Protein AF-A0A1F3ME35-F1 (afdb_monomer)

Secondary structure (DSSP, 8-state):
-------------------------------SSS------SSSBHHHHHHHTT--HHHHHHHHT--SSS-TTSBHHHHHHHTT--HHHHHHHHHHHHTT-

Mean predicted aligned error: 14.58 Å

pLDDT: mean 75.82, std 19.48, range [41.22, 94.94]

Radius of gyration: 24.09 Å; Cα contacts (8 Å, |Δi|>4): 75; chains: 1; bounding box: 38×37×82 Å

Solvent-accessible surface area (backbone atoms only — not comparable to full-atom values): 6686 Å² total; per-residue (Å²): 141,93,76,85,84,89,82,93,72,93,74,82,79,76,77,78,73,84,73,70,90,69,74,88,72,78,84,76,75,74,53,98,54,95,63,76,72,65,82,60,54,74,44,24,54,54,54,42,18,57,73,59,75,45,62,46,70,57,54,28,59,78,61,75,46,70,96,65,79,68,66,87,38,27,38,63,56,45,30,66,77,62,73,55,55,68,67,59,55,47,50,53,52,50,59,58,56,81,71,113

Foldseek 3Di:
DDDDDDDDDDPPPPPPPPDDDDDDDDPQVCDPQHDGQDDDQFAFLCVSCVVLVHDSCQLCVLLVHDPDDRRNPGNVVVCVVSVHDVVSSVVSSSVVVVVD

Nearest PDB structures (foldseek):
  1y10-assembly3_B  TM=4.285E-01  e=4.125E+00  Mycobacterium tuberculosis
  1y10-assembly3_D  TM=4.229E-01  e=6.789E+00  Mycobacterium tuberculosis

Sequence (100 aa):
MKYFFITLMLSVLFTACSTAPTPATDEKQQSETGYVVVLDTAMTLAEFAKANQIGEPYLRQQLGMPTRGGSTIPLYQLKRNFKFTFEKLTGIVEKAKNRK

Structure (mmCIF, N/CA/C/O backbone):
data_AF-A0A1F3ME35-F1
#
_entry.id   AF-A0A1F3ME35-F1
#
loop_
_atom_site.group_PDB
_atom_site.id
_atom_site.type_symbol
_atom_site.label_atom_id
_atom_site.label_alt_id
_atom_site.label_comp_id
_atom_site.label_asym_id
_atom_site.label_entity_id
_atom_site.label_seq_id
_atom_site.pdbx_PDB_ins_code
_atom_site.Cartn_x
_atom_site.Cartn_y
_atom_site.Cartn_z
_atom_site.occupancy
_atom_site.B_iso_or_equiv
_atom_site.auth_seq_id
_atom_site.auth_comp_id
_atom_site.auth_asym_id
_atom_site.auth_atom_id
_atom_site.pdbx_PDB_model_num
ATOM 1 N N . MET A 1 1 ? -27.338 -24.610 68.176 1.00 41.22 1 MET A N 1
ATOM 2 C CA . MET A 1 1 ? -25.915 -25.016 68.211 1.00 41.22 1 MET A CA 1
ATOM 3 C C . MET A 1 1 ? -25.386 -25.031 66.777 1.00 41.22 1 MET A C 1
ATOM 5 O O . MET A 1 1 ? -26.102 -25.576 65.957 1.00 41.22 1 MET A O 1
ATOM 9 N N . LYS A 1 2 ? -24.201 -24.563 66.369 1.00 47.22 2 LYS A N 1
ATOM 10 C CA . LYS A 1 2 ? -23.241 -23.521 66.808 1.00 47.22 2 LYS A CA 1
ATOM 11 C C . LYS A 1 2 ? -21.909 -23.832 66.080 1.00 47.22 2 LYS A C 1
ATOM 13 O O . LYS A 1 2 ? -21.002 -24.359 66.705 1.00 47.22 2 LYS A O 1
ATOM 18 N N . TYR A 1 3 ? -21.845 -23.522 64.779 1.00 56.84 3 TYR A N 1
ATOM 19 C CA . TYR A 1 3 ? -20.667 -23.470 63.882 1.00 56.84 3 TYR A CA 1
ATOM 20 C C . TYR A 1 3 ? -21.099 -22.593 62.683 1.00 56.84 3 TYR A C 1
ATOM 22 O O . TYR A 1 3 ? -22.191 -22.830 62.173 1.00 56.84 3 TYR A O 1
ATOM 30 N N . PHE A 1 4 ? -20.453 -21.516 62.222 1.00 47.66 4 PHE A N 1
ATOM 31 C CA . PHE A 1 4 ? -19.225 -20.800 62.612 1.00 47.66 4 PHE A CA 1
ATOM 32 C C . PHE A 1 4 ? -17.864 -21.403 62.202 1.00 47.66 4 PHE A C 1
ATOM 34 O O . PHE A 1 4 ? -17.635 -22.589 62.392 1.00 47.66 4 PHE A O 1
ATOM 41 N N . PHE A 1 5 ? -16.979 -20.510 61.720 1.00 50.25 5 PHE A N 1
ATOM 42 C CA . PHE A 1 5 ? -15.637 -20.705 61.126 1.00 50.25 5 PHE A CA 1
ATOM 43 C C . PHE A 1 5 ? -15.626 -21.491 59.799 1.00 50.25 5 PHE A C 1
ATOM 45 O O . PHE A 1 5 ? -15.831 -22.694 59.768 1.00 50.25 5 PHE A O 1
ATOM 52 N N . ILE A 1 6 ? -15.608 -20.808 58.645 1.00 57.66 6 ILE A N 1
ATOM 53 C CA . ILE A 1 6 ? -14.448 -20.148 57.997 1.00 57.66 6 ILE A CA 1
ATOM 54 C C . ILE A 1 6 ? -13.403 -21.170 57.530 1.00 57.66 6 ILE A C 1
ATOM 56 O O . ILE A 1 6 ? -12.557 -21.598 58.310 1.00 57.66 6 ILE A O 1
ATOM 60 N N . THR A 1 7 ? -13.383 -21.418 56.217 1.00 57.53 7 THR A N 1
ATOM 61 C CA . THR A 1 7 ? -12.187 -21.893 55.511 1.00 57.53 7 THR A CA 1
ATOM 62 C C . THR A 1 7 ? -12.047 -21.119 54.204 1.00 57.53 7 THR A C 1
ATOM 64 O O . THR A 1 7 ? -12.747 -21.359 53.223 1.00 57.53 7 THR A O 1
ATOM 67 N N . LEU A 1 8 ? -11.154 -20.134 54.226 1.00 53.69 8 LEU A N 1
ATOM 68 C CA . LEU A 1 8 ? -10.747 -19.337 53.076 1.00 53.69 8 LEU A CA 1
ATOM 69 C C . LEU A 1 8 ? -9.766 -20.159 52.229 1.00 53.69 8 LEU A C 1
ATOM 71 O O . LEU A 1 8 ? -8.654 -20.397 52.678 1.00 53.69 8 LEU A O 1
ATOM 75 N N . MET A 1 9 ? -10.190 -20.581 51.035 1.00 52.69 9 MET A N 1
ATOM 76 C CA . MET A 1 9 ? -9.359 -21.053 49.912 1.00 52.69 9 MET A CA 1
ATOM 77 C C . MET A 1 9 ? -10.160 -20.752 48.635 1.00 52.69 9 MET A C 1
ATOM 79 O O . MET A 1 9 ? -11.077 -21.482 48.285 1.00 52.69 9 MET A O 1
ATOM 83 N N . LEU A 1 10 ? -10.023 -19.587 48.003 1.00 55.00 10 LEU A N 1
ATOM 84 C CA . LEU A 1 10 ? -8.872 -19.215 47.173 1.00 55.00 10 LEU A CA 1
ATOM 85 C C . LEU A 1 10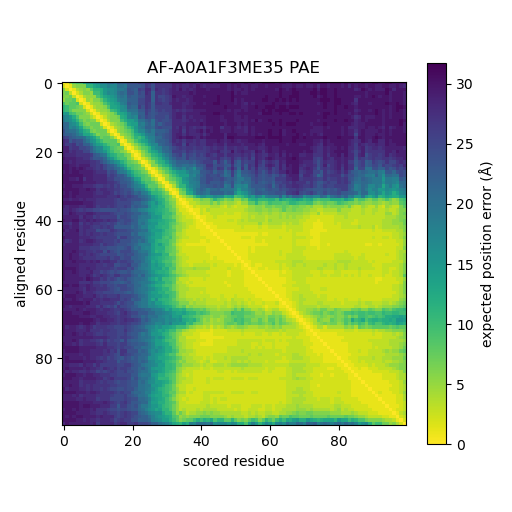 ? -8.424 -20.332 46.211 1.00 55.00 10 LEU A C 1
ATOM 87 O O . LEU A 1 10 ? -7.260 -20.710 46.166 1.00 55.00 10 LEU A O 1
ATOM 91 N N . SER A 1 11 ? -9.357 -20.824 45.400 1.00 48.66 11 SER A N 1
ATOM 92 C CA . SER A 1 11 ? -9.067 -21.578 44.179 1.00 48.66 11 SER A CA 1
ATOM 93 C C . SER A 1 11 ? -9.589 -20.809 42.966 1.00 48.66 11 SER A C 1
ATOM 95 O O . SER A 1 11 ? -10.567 -21.180 42.318 1.00 48.66 11 SER A O 1
ATOM 97 N N . VAL A 1 12 ? -8.888 -19.717 42.635 1.00 55.66 12 VAL A N 1
ATOM 98 C CA . VAL A 1 12 ? -8.925 -19.183 41.270 1.00 55.66 12 VAL A CA 1
ATOM 99 C C . VAL A 1 12 ? -8.348 -20.274 40.376 1.00 55.66 12 VAL A C 1
ATOM 101 O O . VAL A 1 12 ? -7.131 -20.425 40.270 1.00 55.66 12 VAL A O 1
ATOM 104 N N . LEU A 1 13 ? -9.228 -21.063 39.760 1.00 52.00 13 LEU A N 1
ATOM 105 C CA . LEU A 1 13 ? -8.876 -21.932 38.647 1.00 52.00 13 LEU A CA 1
ATOM 106 C C . LEU A 1 13 ? -8.493 -21.031 37.471 1.00 52.00 13 LEU A C 1
ATOM 108 O O . LEU A 1 13 ? -9.300 -20.715 36.600 1.00 52.00 13 LEU A O 1
ATOM 112 N N . PHE A 1 14 ? -7.227 -20.611 37.474 1.00 51.00 14 PHE A N 1
ATOM 113 C CA . PHE A 1 14 ? -6.520 -20.225 36.267 1.00 51.00 14 PHE A CA 1
ATOM 114 C C . PHE A 1 14 ? -6.504 -21.449 35.356 1.00 51.00 14 PHE A C 1
ATOM 116 O O . PHE A 1 14 ? -5.601 -22.285 35.414 1.00 51.00 14 PHE A O 1
ATOM 123 N N . THR A 1 15 ? -7.532 -21.561 34.518 1.00 49.78 15 THR A N 1
ATOM 124 C CA . THR A 1 15 ? -7.542 -22.473 33.382 1.00 49.78 15 THR A CA 1
ATOM 125 C C . THR A 1 15 ? -6.495 -21.967 32.397 1.00 49.78 15 THR A C 1
ATOM 127 O O . THR A 1 15 ? -6.801 -21.220 31.468 1.00 49.78 15 THR A O 1
ATOM 130 N N . ALA A 1 16 ? -5.236 -22.331 32.643 1.00 47.25 16 ALA A N 1
ATOM 131 C CA . ALA A 1 16 ? -4.122 -22.094 31.743 1.00 47.25 16 ALA A CA 1
ATOM 132 C C . ALA A 1 16 ? -4.348 -22.933 30.479 1.00 47.25 16 ALA A C 1
ATOM 134 O O . ALA A 1 16 ? -3.876 -24.062 30.354 1.00 47.25 16 ALA A O 1
ATOM 135 N N . CYS A 1 17 ? -5.150 -22.393 29.563 1.00 47.88 17 CYS A N 1
ATOM 136 C CA . CYS A 1 17 ? -5.355 -22.978 28.255 1.00 47.88 17 CYS A CA 1
ATOM 137 C C . CYS A 1 17 ? -4.046 -22.833 27.480 1.00 47.88 17 CYS A C 1
ATOM 139 O O . CYS A 1 17 ? -3.719 -21.750 26.996 1.00 47.88 17 CYS A O 1
ATOM 141 N N . SER A 1 18 ? -3.282 -23.921 27.398 1.00 50.09 18 SER A N 1
ATOM 142 C CA . SER A 1 18 ? -2.087 -24.020 26.565 1.00 50.09 18 SER A CA 1
ATOM 143 C C . SER A 1 18 ? -2.474 -23.964 25.086 1.00 50.09 18 SER A C 1
ATOM 145 O O . SER A 1 18 ? -2.537 -24.989 24.405 1.00 50.09 18 SER A O 1
ATOM 147 N N . THR A 1 19 ? -2.748 -22.767 24.572 1.00 49.41 19 THR A N 1
ATOM 148 C CA . THR A 1 19 ? -2.877 -22.542 23.134 1.00 49.41 19 THR A CA 1
ATOM 149 C C . THR A 1 19 ? -1.511 -22.729 22.489 1.00 49.41 19 THR A C 1
ATOM 151 O O . THR A 1 19 ? -0.573 -21.979 22.763 1.00 49.41 19 THR A O 1
ATOM 154 N N . ALA A 1 20 ? -1.416 -23.759 21.647 1.00 50.59 20 ALA A N 1
ATOM 155 C CA . ALA A 1 20 ? -0.270 -24.048 20.794 1.00 50.59 20 ALA A CA 1
ATOM 156 C C . ALA A 1 20 ? 0.181 -22.803 19.998 1.00 50.59 20 ALA A C 1
ATOM 158 O O . ALA A 1 20 ? -0.639 -21.914 19.755 1.00 50.59 20 ALA A O 1
ATOM 159 N N . PRO A 1 21 ? 1.448 -22.739 19.542 1.00 45.41 21 PRO A N 1
ATOM 160 C CA . PRO A 1 21 ? 1.922 -21.637 18.715 1.00 45.41 21 PRO A CA 1
ATOM 161 C C . PRO A 1 21 ? 1.193 -21.631 17.364 1.00 45.41 21 PRO A C 1
ATOM 163 O O . PRO A 1 21 ? 1.594 -22.305 16.415 1.00 45.41 21 PRO A O 1
ATOM 166 N N . THR A 1 22 ? 0.112 -20.857 17.270 1.00 50.62 22 THR A N 1
ATOM 167 C CA . THR A 1 22 ? -0.487 -20.487 15.9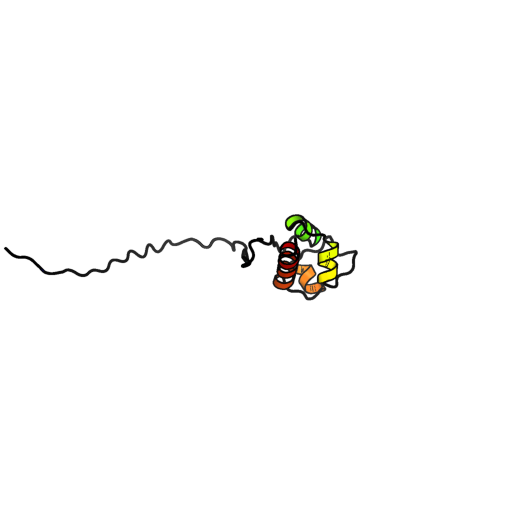88 1.00 50.62 22 THR A CA 1
ATOM 168 C C . THR A 1 22 ? 0.532 -19.683 15.180 1.00 50.62 22 THR A C 1
ATOM 170 O O . THR A 1 22 ? 1.147 -18.771 15.743 1.00 50.62 22 THR A O 1
ATOM 173 N N . PRO A 1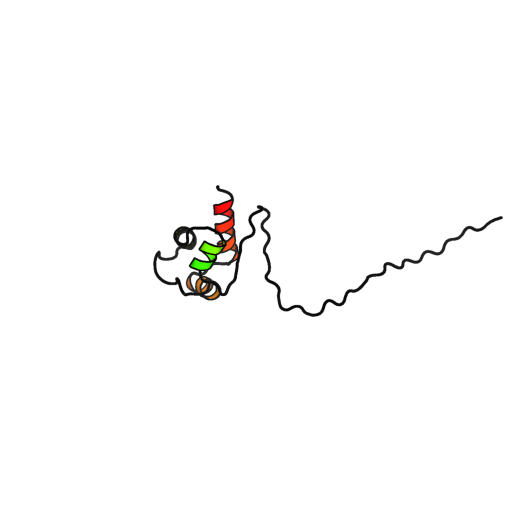 23 ? 0.722 -19.977 13.878 1.00 44.44 23 PRO A N 1
ATOM 174 C CA . PRO A 1 23 ? 1.521 -19.116 13.013 1.00 44.44 23 PRO A CA 1
ATOM 175 C C . PRO A 1 23 ? 0.921 -17.707 13.025 1.00 44.44 23 PRO A C 1
ATOM 177 O O . PRO A 1 23 ? -0.292 -17.566 13.161 1.00 44.44 23 PRO A O 1
ATOM 180 N N . ALA A 1 24 ? 1.779 -16.688 12.930 1.00 50.84 24 ALA A N 1
ATOM 181 C CA . ALA A 1 24 ? 1.423 -15.289 13.153 1.00 50.84 24 ALA A CA 1
ATOM 182 C C . ALA A 1 24 ? 0.160 -14.872 12.378 1.00 50.84 24 ALA A C 1
ATOM 184 O O . ALA A 1 24 ? 0.204 -14.658 11.168 1.00 50.84 24 ALA A O 1
ATOM 185 N N . THR A 1 25 ? -0.961 -14.760 13.094 1.00 44.25 25 THR A N 1
ATOM 186 C CA . THR A 1 25 ? -2.199 -14.190 12.563 1.00 44.25 25 THR A CA 1
ATOM 187 C C . THR A 1 25 ? -1.993 -12.695 12.392 1.00 44.25 25 THR A C 1
ATOM 189 O O . THR A 1 25 ? -1.609 -12.028 13.352 1.00 44.25 25 THR A O 1
ATOM 192 N N . ASP A 1 26 ? -2.271 -12.199 11.185 1.00 49.25 26 ASP A N 1
ATOM 193 C CA . ASP A 1 26 ? -2.218 -10.787 10.808 1.00 49.25 26 ASP A CA 1
ATOM 194 C C . ASP A 1 26 ? -2.671 -9.840 11.923 1.00 49.25 26 ASP A C 1
ATOM 196 O O . ASP A 1 26 ? -3.793 -9.931 12.438 1.00 49.25 26 ASP A O 1
ATOM 200 N N . GLU A 1 27 ? -1.806 -8.875 12.236 1.00 46.34 27 GLU A N 1
ATOM 201 C CA . GLU A 1 27 ? -2.121 -7.754 13.110 1.00 46.34 27 GLU A CA 1
ATOM 202 C C . GLU A 1 27 ? -3.169 -6.869 12.420 1.00 46.34 27 GLU A C 1
ATOM 204 O O . GLU A 1 27 ? -2.852 -5.891 11.740 1.00 46.34 27 GLU A O 1
ATOM 209 N N . LYS A 1 28 ? -4.453 -7.205 12.603 1.00 47.09 28 LYS A N 1
ATOM 210 C CA . LYS A 1 28 ? -5.570 -6.303 12.301 1.00 47.09 28 LYS A CA 1
ATOM 211 C C . LYS A 1 28 ? -5.472 -5.080 13.209 1.00 47.09 28 LYS A C 1
ATOM 213 O O . LYS A 1 28 ? -6.089 -5.020 14.270 1.00 47.09 28 LYS A O 1
ATOM 218 N N . GLN A 1 29 ? -4.692 -4.102 12.766 1.00 46.16 29 GLN A N 1
ATOM 219 C CA . GLN A 1 29 ? -4.530 -2.816 13.420 1.00 46.16 29 GLN A CA 1
ATOM 220 C C . GLN A 1 29 ? -5.863 -2.058 13.326 1.00 46.16 29 GLN A C 1
ATOM 222 O O . GLN A 1 29 ? -6.229 -1.491 12.297 1.00 46.16 29 GLN A O 1
ATOM 227 N N . GLN A 1 30 ? -6.650 -2.173 14.392 1.00 43.06 30 GLN A N 1
ATOM 228 C CA . GLN A 1 30 ? -8.040 -1.747 14.449 1.00 43.06 30 GLN A CA 1
ATOM 229 C C . GLN A 1 30 ? -8.097 -0.259 14.821 1.00 43.06 30 GLN A C 1
ATOM 231 O O . GLN A 1 30 ? -7.864 0.107 15.969 1.00 43.06 30 GLN A O 1
ATOM 236 N N . SER A 1 31 ? -8.367 0.598 13.832 1.00 46.84 31 SER A N 1
ATOM 237 C CA . SER A 1 31 ? -8.503 2.048 14.022 1.00 46.84 31 SER A CA 1
ATOM 238 C C . SER A 1 31 ? -9.709 2.393 14.905 1.00 46.84 31 SER A C 1
ATOM 240 O O . SER A 1 31 ? -10.764 1.764 14.798 1.00 46.84 31 SER A O 1
ATOM 242 N N . GLU A 1 32 ? -9.586 3.435 15.735 1.00 51.09 32 GLU A N 1
ATOM 243 C CA . GLU A 1 32 ? -10.686 3.988 16.552 1.00 51.09 32 GLU A CA 1
ATOM 244 C C . GLU A 1 32 ? -11.792 4.659 15.713 1.00 51.09 32 GLU A C 1
ATOM 246 O O . GLU A 1 32 ? -12.829 5.066 16.236 1.00 51.09 32 GLU A O 1
ATOM 251 N N . THR A 1 33 ? -11.612 4.738 14.393 1.00 53.28 33 THR A N 1
ATOM 252 C CA . THR A 1 33 ? -12.694 5.025 13.447 1.00 53.28 33 THR A CA 1
ATOM 253 C C . THR A 1 33 ? -13.084 3.735 12.734 1.00 53.28 33 THR A C 1
ATOM 255 O O . THR A 1 33 ? -12.217 3.027 12.235 1.00 53.28 33 THR A O 1
ATOM 258 N N . GLY A 1 34 ? -14.384 3.409 12.699 1.00 62.69 34 GLY A N 1
ATOM 259 C CA . GLY A 1 34 ? -14.916 2.054 12.445 1.00 62.69 34 GLY A CA 1
ATOM 260 C C . GLY A 1 34 ? -14.664 1.412 11.069 1.00 62.69 34 GLY A C 1
ATOM 261 O O . GLY A 1 34 ? -15.321 0.429 10.726 1.00 62.69 34 GLY A O 1
ATOM 262 N N . TYR A 1 35 ? -13.741 1.944 10.270 1.00 71.56 35 TYR A N 1
ATOM 263 C CA . TYR A 1 35 ? -13.271 1.341 9.033 1.00 71.56 35 TYR A CA 1
ATOM 264 C C . TYR A 1 35 ? -12.041 0.453 9.291 1.00 71.56 35 TYR A C 1
ATOM 266 O O . TYR A 1 35 ? -10.960 0.941 9.612 1.00 71.56 35 TYR A O 1
ATOM 274 N N . VAL A 1 36 ? -12.180 -0.860 9.090 1.00 78.56 36 VAL A N 1
ATOM 275 C CA . VAL A 1 36 ? -11.052 -1.803 9.176 1.00 78.56 36 VAL A CA 1
ATOM 276 C C . VAL A 1 36 ? -10.283 -1.799 7.856 1.00 78.56 36 VAL A C 1
ATOM 278 O O . VAL A 1 36 ? -10.825 -2.187 6.820 1.00 78.56 36 VAL A O 1
ATOM 281 N N . VAL A 1 37 ? -9.012 -1.395 7.889 1.00 84.75 37 VAL A N 1
ATOM 282 C CA . VAL A 1 37 ? -8.140 -1.431 6.708 1.00 84.75 37 VAL A CA 1
ATOM 283 C C . VAL A 1 37 ? -7.701 -2.865 6.420 1.00 84.75 37 VAL A C 1
ATOM 285 O O . VAL A 1 37 ? -7.225 -3.574 7.304 1.00 84.75 37 VAL A O 1
ATOM 288 N N . VAL A 1 38 ? -7.841 -3.292 5.165 1.00 88.00 38 VAL A N 1
ATOM 289 C CA . VAL A 1 38 ? -7.312 -4.577 4.692 1.00 88.00 38 VAL A CA 1
ATOM 290 C C . VAL A 1 38 ? -5.885 -4.353 4.207 1.00 88.00 38 VAL A C 1
ATOM 292 O O . VAL A 1 38 ? -5.681 -3.718 3.172 1.00 88.00 38 VAL A O 1
ATOM 295 N N . LEU A 1 39 ? -4.908 -4.861 4.955 1.00 90.56 39 LEU A N 1
ATOM 296 C CA . LEU A 1 39 ? -3.488 -4.818 4.620 1.00 90.56 39 LEU A CA 1
ATOM 297 C C . LEU A 1 39 ? -2.948 -6.249 4.537 1.00 90.56 39 LEU A C 1
ATOM 299 O O . LEU A 1 39 ? -3.120 -7.027 5.460 1.00 90.56 39 LEU A O 1
ATOM 303 N N . ASP A 1 40 ? -2.273 -6.546 3.434 1.00 91.81 40 ASP A N 1
ATOM 304 C CA . ASP A 1 40 ? -1.401 -7.699 3.228 1.00 91.81 40 ASP A CA 1
ATOM 305 C C . ASP A 1 40 ? -0.130 -7.111 2.611 1.00 91.81 40 ASP A C 1
ATOM 307 O O . ASP A 1 40 ? -0.190 -6.242 1.735 1.00 91.81 40 ASP A O 1
ATOM 311 N N . THR A 1 41 ? 1.035 -7.515 3.098 1.00 90.44 41 THR A N 1
ATOM 312 C CA . THR A 1 41 ? 2.305 -6.964 2.617 1.00 90.44 41 THR A CA 1
ATOM 313 C C . THR A 1 41 ? 2.728 -7.536 1.260 1.00 90.44 41 THR A C 1
ATOM 315 O O . THR A 1 41 ? 3.521 -6.890 0.564 1.00 90.44 41 THR A O 1
ATOM 318 N N . ALA A 1 42 ? 2.202 -8.706 0.881 1.00 94.31 42 ALA A N 1
ATOM 319 C CA . ALA A 1 42 ? 2.487 -9.401 -0.371 1.00 94.31 42 ALA A CA 1
ATOM 320 C C . ALA A 1 42 ? 1.658 -8.882 -1.558 1.00 94.31 42 ALA A C 1
ATOM 322 O O . ALA A 1 42 ? 2.130 -8.957 -2.694 1.00 94.31 42 ALA A O 1
ATOM 323 N N . MET A 1 43 ? 0.469 -8.314 -1.316 1.00 94.38 43 MET A N 1
ATOM 324 C CA . MET A 1 43 ? -0.344 -7.737 -2.391 1.00 94.38 43 MET A CA 1
ATOM 325 C C . MET A 1 43 ? 0.273 -6.456 -2.977 1.00 94.38 43 MET A C 1
ATOM 327 O O . MET A 1 43 ? 1.128 -5.800 -2.374 1.00 94.38 43 MET A O 1
ATOM 331 N N . THR A 1 44 ? -0.168 -6.086 -4.173 1.00 94.94 44 THR A N 1
ATOM 332 C CA . THR A 1 44 ? 0.230 -4.861 -4.879 1.00 94.94 44 THR A CA 1
ATOM 333 C C . THR A 1 44 ? -0.538 -3.629 -4.385 1.00 94.94 44 THR A C 1
ATOM 335 O O . THR A 1 44 ? -1.586 -3.728 -3.742 1.00 94.94 44 THR A O 1
ATOM 338 N N . LEU A 1 45 ? -0.070 -2.425 -4.741 1.00 93.12 45 LEU A N 1
ATOM 339 C CA . LEU A 1 45 ? -0.804 -1.184 -4.441 1.00 93.12 45 LEU A CA 1
ATOM 340 C C . LEU A 1 45 ? -2.197 -1.148 -5.099 1.00 93.12 45 LEU A C 1
ATOM 342 O O . LEU A 1 45 ? -3.125 -0.584 -4.522 1.00 93.12 45 LEU A O 1
ATOM 346 N N . ALA A 1 46 ? -2.347 -1.753 -6.281 1.00 92.50 46 ALA A N 1
ATOM 347 C CA . ALA A 1 46 ? -3.614 -1.830 -7.006 1.00 92.50 46 ALA A CA 1
ATOM 348 C C . ALA A 1 46 ? -4.626 -2.740 -6.288 1.00 92.50 46 ALA A C 1
ATOM 350 O O . ALA A 1 46 ? -5.794 -2.380 -6.129 1.00 92.50 46 ALA A O 1
ATOM 351 N N . GLU A 1 47 ? -4.171 -3.895 -5.799 1.00 94.06 47 GLU A N 1
ATOM 352 C CA . GLU A 1 47 ? -4.990 -4.816 -5.004 1.00 94.06 47 GLU A CA 1
ATOM 353 C C . GLU A 1 47 ? -5.373 -4.197 -3.660 1.00 94.06 47 GLU A C 1
ATOM 355 O O . GLU A 1 47 ? -6.545 -4.241 -3.294 1.00 94.06 47 GLU A O 1
ATOM 360 N N . PHE A 1 48 ? -4.443 -3.516 -2.987 1.00 93.81 48 PHE A N 1
ATOM 361 C CA . PHE A 1 48 ? -4.717 -2.802 -1.738 1.00 93.81 48 PHE A CA 1
ATOM 362 C C . PHE A 1 48 ? -5.735 -1.668 -1.926 1.00 93.81 48 PHE A C 1
ATOM 364 O O . PHE A 1 48 ? -6.658 -1.513 -1.121 1.00 93.81 48 PHE A O 1
ATOM 371 N N . ALA A 1 49 ? -5.611 -0.903 -3.015 1.00 92.62 49 ALA A N 1
ATOM 372 C CA . ALA A 1 49 ? -6.575 0.123 -3.398 1.00 92.62 49 ALA A CA 1
ATOM 373 C C . ALA A 1 49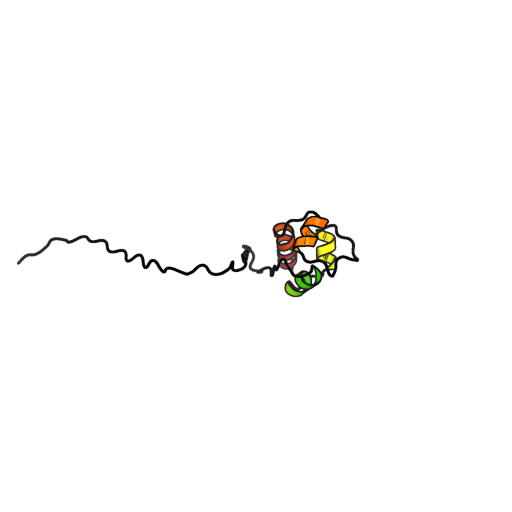 ? -7.972 -0.481 -3.629 1.00 92.62 49 ALA A C 1
ATOM 375 O O . ALA A 1 49 ? -8.963 0.011 -3.084 1.00 92.62 49 ALA A O 1
ATOM 376 N N . LYS A 1 50 ? -8.046 -1.595 -4.371 1.00 92.94 50 LYS A N 1
ATOM 377 C CA . LYS A 1 50 ? -9.290 -2.322 -4.663 1.00 92.94 50 LYS A CA 1
ATOM 378 C C . LYS A 1 50 ? -9.928 -2.915 -3.403 1.00 92.94 50 LYS A C 1
ATOM 380 O O . LYS A 1 50 ? -11.119 -2.697 -3.185 1.00 92.94 50 LYS A O 1
ATOM 385 N N . ALA A 1 51 ? -9.152 -3.607 -2.569 1.00 92.06 51 ALA A N 1
ATOM 386 C CA . ALA A 1 51 ? -9.601 -4.214 -1.314 1.00 92.06 51 ALA A CA 1
ATOM 387 C C . ALA A 1 51 ? -10.195 -3.167 -0.362 1.00 92.06 51 ALA A C 1
ATOM 389 O O . ALA A 1 51 ? -11.222 -3.408 0.265 1.00 92.06 51 ALA A O 1
ATOM 390 N N . ASN A 1 52 ? -9.601 -1.970 -0.328 1.00 90.94 52 ASN A N 1
ATOM 391 C CA . ASN A 1 52 ? -10.081 -0.861 0.488 1.00 90.9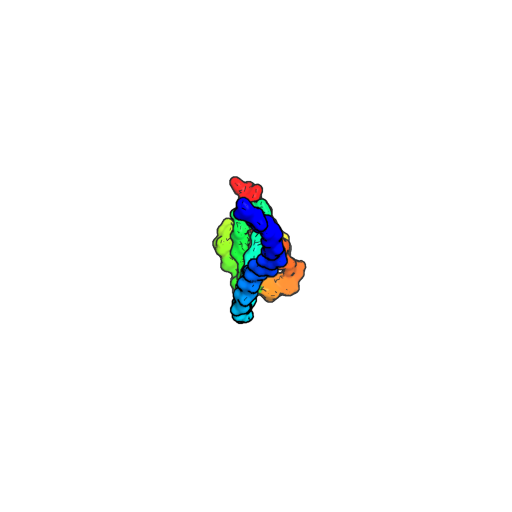4 52 ASN A CA 1
ATOM 392 C C . ASN A 1 52 ? -11.066 0.078 -0.232 1.00 90.94 52 ASN A C 1
ATOM 394 O O . ASN A 1 52 ? -11.472 1.092 0.333 1.00 90.94 52 ASN A O 1
ATOM 398 N N . GLN A 1 53 ? -11.487 -0.233 -1.464 1.00 91.94 53 GLN A N 1
ATOM 399 C CA . GLN A 1 53 ? -12.381 0.596 -2.287 1.00 91.94 53 GLN A CA 1
ATOM 400 C C . GLN A 1 53 ? -11.938 2.077 -2.355 1.00 91.94 53 GLN A C 1
ATOM 402 O O . GLN A 1 53 ? -12.726 2.999 -2.113 1.00 91.94 53 GLN A O 1
ATOM 407 N N . ILE A 1 54 ? -10.655 2.303 -2.640 1.00 91.12 54 ILE A N 1
ATOM 408 C CA . ILE A 1 54 ? -10.038 3.618 -2.851 1.00 91.12 54 ILE A CA 1
ATOM 409 C C . ILE A 1 54 ? -9.365 3.631 -4.226 1.00 91.12 54 ILE A C 1
ATOM 411 O O . ILE A 1 54 ? -8.920 2.604 -4.726 1.00 91.12 54 ILE A O 1
ATOM 415 N N . GLY A 1 55 ? -9.291 4.800 -4.864 1.00 91.94 55 GLY A N 1
ATOM 416 C CA . GLY A 1 55 ? -8.577 4.939 -6.131 1.00 91.94 55 GLY A CA 1
ATOM 417 C C . GLY A 1 55 ? -7.064 4.803 -5.948 1.00 91.94 55 GLY A C 1
ATOM 418 O O . GLY A 1 55 ? -6.454 5.588 -5.223 1.00 91.94 55 GLY A O 1
ATOM 419 N N . GLU A 1 56 ? -6.433 3.879 -6.674 1.00 92.06 56 GLU A N 1
ATOM 420 C CA . GLU A 1 56 ? -4.968 3.756 -6.725 1.00 92.06 56 GLU A CA 1
ATOM 421 C C . GLU A 1 56 ? -4.256 5.091 -7.060 1.00 92.06 56 GLU A C 1
ATOM 423 O O . GLU A 1 56 ? -3.261 5.400 -6.397 1.00 92.06 56 GLU A O 1
ATOM 428 N N . PRO A 1 57 ? -4.756 5.951 -7.982 1.00 92.12 57 PRO A N 1
ATOM 429 C CA . PRO A 1 57 ? -4.136 7.253 -8.246 1.00 92.12 57 PRO A CA 1
ATOM 430 C C . PRO A 1 57 ? -4.092 8.176 -7.021 1.00 92.12 57 PRO A C 1
ATOM 432 O O . PRO A 1 57 ? -3.130 8.923 -6.857 1.00 92.12 57 PRO A O 1
ATOM 435 N N . TYR A 1 58 ? -5.094 8.099 -6.136 1.00 92.38 58 TYR A N 1
ATOM 436 C CA . TYR A 1 58 ? -5.123 8.872 -4.894 1.00 92.38 58 TYR A CA 1
ATOM 437 C C . TYR A 1 58 ? -4.050 8.384 -3.914 1.00 92.38 58 TYR A C 1
ATOM 439 O O . TYR A 1 58 ? -3.297 9.199 -3.382 1.00 92.38 58 TYR A O 1
ATOM 447 N N . LEU A 1 59 ? -3.909 7.064 -3.734 1.00 92.56 59 LEU A N 1
ATOM 448 C CA . LEU A 1 59 ? -2.829 6.504 -2.912 1.00 92.56 59 LEU A CA 1
ATOM 449 C C . LEU A 1 59 ? -1.455 6.914 -3.456 1.00 92.56 59 LEU A C 1
ATOM 451 O O . LEU A 1 59 ? -0.625 7.410 -2.698 1.00 92.56 59 LEU A O 1
ATOM 455 N N . ARG A 1 60 ? -1.237 6.797 -4.774 1.00 92.50 60 ARG A N 1
ATOM 456 C CA . ARG A 1 60 ? 0.008 7.239 -5.424 1.00 92.50 60 ARG A CA 1
ATOM 457 C C . ARG A 1 60 ? 0.306 8.713 -5.143 1.00 92.50 60 ARG A C 1
ATOM 459 O O . ARG A 1 60 ? 1.425 9.029 -4.751 1.00 92.50 60 ARG A O 1
ATOM 466 N N . GLN A 1 61 ? -0.692 9.593 -5.260 1.00 92.75 61 GLN A N 1
ATOM 467 C CA . GLN A 1 61 ? -0.547 11.020 -4.961 1.00 92.75 61 GLN A CA 1
ATOM 468 C C . GLN A 1 61 ? -0.140 11.272 -3.496 1.00 92.75 61 GLN A C 1
ATOM 470 O O . GLN A 1 61 ? 0.798 12.027 -3.248 1.00 92.75 61 GLN A O 1
ATOM 475 N N . GLN A 1 62 ? -0.793 10.623 -2.524 1.00 93.06 62 GLN A N 1
ATOM 476 C CA . GLN A 1 62 ? -0.479 10.783 -1.090 1.00 93.06 62 GLN A CA 1
ATOM 477 C C . GLN A 1 62 ? 0.882 10.171 -0.688 1.00 93.06 62 GLN A C 1
ATOM 479 O O . GLN A 1 62 ? 1.504 10.589 0.296 1.00 93.06 62 GLN A O 1
ATOM 484 N N . LEU A 1 63 ? 1.363 9.186 -1.450 1.00 91.31 63 LEU A N 1
ATOM 485 C CA . LEU A 1 63 ? 2.667 8.54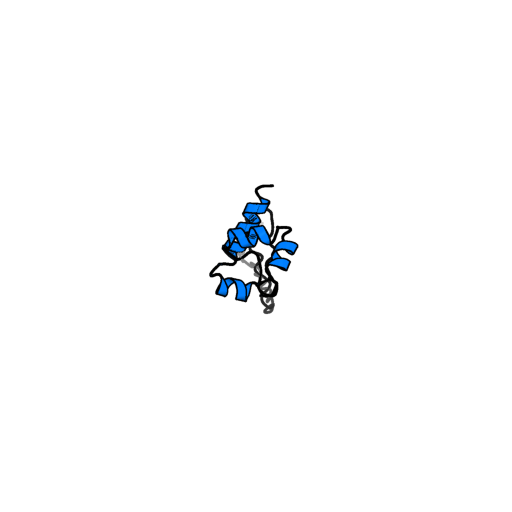4 -1.267 1.00 91.31 63 LEU A CA 1
ATOM 486 C C . LEU A 1 63 ? 3.802 9.218 -2.063 1.00 91.31 63 LEU A C 1
ATOM 488 O O . LEU A 1 63 ? 4.951 8.818 -1.905 1.00 91.31 63 LEU A O 1
ATOM 492 N N . GLY A 1 64 ? 3.513 10.228 -2.894 1.00 90.56 64 GLY A N 1
ATOM 493 C CA . GLY A 1 64 ? 4.513 10.879 -3.754 1.00 90.56 64 GLY A CA 1
ATOM 494 C C . GLY A 1 64 ? 5.028 9.986 -4.892 1.00 90.56 64 GLY A C 1
ATOM 495 O O . GLY A 1 64 ? 6.141 10.172 -5.378 1.00 90.56 64 GLY A O 1
ATOM 496 N N . MET A 1 65 ? 4.242 8.987 -5.297 1.00 90.19 65 MET A N 1
ATOM 497 C CA . MET A 1 65 ? 4.607 8.018 -6.328 1.00 90.19 65 MET A CA 1
ATOM 498 C C . MET A 1 65 ? 4.244 8.509 -7.739 1.00 90.19 65 MET A C 1
ATOM 500 O O . MET A 1 65 ? 3.226 9.187 -7.910 1.00 90.19 65 MET A O 1
ATOM 504 N N . PRO A 1 66 ? 4.996 8.105 -8.783 1.00 88.81 66 PRO A N 1
ATOM 505 C CA . PRO A 1 66 ? 4.611 8.363 -10.166 1.00 88.81 66 PRO A CA 1
ATOM 506 C C . PRO A 1 66 ? 3.274 7.687 -10.505 1.00 88.81 66 PRO A C 1
ATOM 508 O O . PRO A 1 66 ? 2.926 6.635 -9.966 1.00 88.81 66 PRO A O 1
ATOM 511 N N . THR A 1 67 ? 2.533 8.255 -11.456 1.00 83.31 67 THR A N 1
ATOM 512 C CA . THR A 1 67 ? 1.217 7.749 -11.897 1.00 83.31 67 THR A CA 1
ATOM 513 C C . THR A 1 67 ? 1.279 6.446 -12.702 1.00 83.31 67 THR A C 1
ATOM 515 O O . THR A 1 67 ? 0.242 5.839 -12.953 1.00 83.31 67 THR A O 1
ATOM 518 N N . ARG A 1 68 ? 2.474 6.002 -13.111 1.00 80.75 68 ARG A N 1
ATOM 519 C CA . ARG A 1 68 ? 2.714 4.780 -13.897 1.00 80.75 68 ARG A CA 1
ATOM 520 C C . ARG A 1 68 ? 3.822 3.935 -13.265 1.00 80.75 68 ARG A C 1
ATOM 522 O O . ARG A 1 68 ? 4.651 4.451 -12.520 1.00 80.75 68 ARG A O 1
ATOM 529 N N . GLY A 1 69 ? 3.847 2.645 -13.600 1.00 77.00 69 GLY A N 1
ATOM 530 C CA . GLY A 1 69 ? 4.846 1.683 -13.118 1.00 77.00 69 GLY A CA 1
ATOM 531 C C . GLY A 1 69 ? 4.588 1.182 -11.693 1.00 77.00 69 GLY A C 1
ATOM 532 O O . GLY A 1 69 ? 3.757 1.726 -10.965 1.00 77.00 69 GLY A O 1
ATOM 533 N N . GLY A 1 70 ? 5.279 0.112 -11.298 1.00 74.81 70 GLY A N 1
ATOM 534 C CA . GLY A 1 70 ? 5.176 -0.476 -9.955 1.00 74.81 70 GLY A CA 1
ATOM 535 C C . GLY A 1 70 ? 3.858 -1.189 -9.627 1.00 74.81 70 GLY A C 1
ATOM 536 O O . GLY A 1 70 ? 3.669 -1.595 -8.489 1.00 74.81 70 GLY A O 1
ATOM 537 N N . SER A 1 71 ? 2.958 -1.366 -10.598 1.00 78.94 71 SER A N 1
ATOM 538 C CA . SER A 1 71 ? 1.660 -2.038 -10.426 1.00 78.94 71 SER A CA 1
ATOM 539 C C . SER A 1 71 ? 1.767 -3.535 -10.108 1.00 78.94 71 SER A C 1
ATOM 541 O O . SER A 1 71 ? 0.827 -4.093 -9.564 1.00 78.94 71 SER A O 1
ATOM 543 N N . THR A 1 72 ? 2.904 -4.170 -10.402 1.00 88.94 72 THR A N 1
ATOM 544 C CA . THR A 1 72 ? 3.226 -5.566 -10.055 1.00 88.94 72 THR A CA 1
ATOM 545 C C . THR A 1 72 ? 4.144 -5.695 -8.834 1.00 88.94 72 THR A C 1
ATOM 547 O O . THR A 1 72 ? 4.544 -6.803 -8.491 1.00 88.94 72 THR A O 1
ATOM 550 N N . ILE A 1 73 ? 4.531 -4.584 -8.193 1.00 91.44 73 ILE A N 1
ATOM 551 C CA . ILE A 1 73 ? 5.465 -4.603 -7.060 1.00 91.44 73 ILE A CA 1
ATOM 552 C C . ILE A 1 73 ? 4.673 -4.789 -5.752 1.00 91.44 73 ILE A C 1
ATOM 554 O O . ILE A 1 73 ? 3.804 -3.959 -5.463 1.00 91.44 73 ILE A O 1
ATOM 558 N N . PRO A 1 74 ? 4.992 -5.811 -4.933 1.00 94.62 74 PRO A N 1
ATOM 559 C CA . PRO A 1 74 ? 4.386 -6.009 -3.618 1.00 94.62 74 PRO A CA 1
ATOM 560 C C . PRO A 1 74 ? 4.597 -4.825 -2.672 1.00 94.62 74 PRO A C 1
ATOM 562 O O . PRO A 1 74 ? 5.663 -4.194 -2.675 1.00 94.62 74 PRO A O 1
ATOM 565 N N . LEU A 1 75 ? 3.631 -4.566 -1.790 1.00 93.25 75 LEU A N 1
ATOM 566 C CA . LEU A 1 75 ? 3.689 -3.474 -0.817 1.00 93.25 75 LEU A CA 1
ATOM 567 C C . LEU A 1 75 ? 4.949 -3.518 0.071 1.00 93.25 75 LEU A C 1
ATOM 569 O O . LEU A 1 75 ? 5.521 -2.460 0.352 1.00 93.25 75 LEU A O 1
ATOM 573 N N . TYR A 1 76 ? 5.449 -4.700 0.459 1.00 93.12 76 TYR A N 1
ATOM 574 C CA . TYR A 1 76 ? 6.691 -4.824 1.246 1.00 9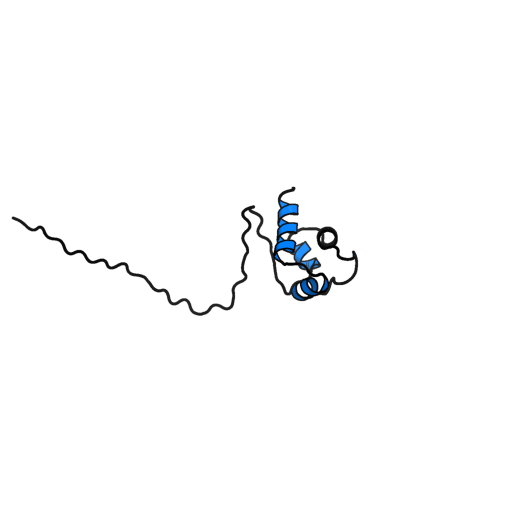3.12 76 TYR A CA 1
ATOM 575 C C . TYR A 1 76 ? 7.932 -4.272 0.525 1.00 93.12 76 TYR A C 1
ATOM 577 O O . TYR A 1 76 ? 8.842 -3.749 1.175 1.00 93.12 76 TYR A O 1
ATOM 585 N N . GLN A 1 77 ? 7.986 -4.385 -0.805 1.00 94.00 77 GLN A N 1
ATOM 586 C CA . GLN A 1 77 ? 9.085 -3.885 -1.631 1.00 94.00 77 GLN A CA 1
ATOM 587 C C . GLN A 1 77 ? 8.847 -2.416 -1.992 1.00 94.00 77 GLN A C 1
ATOM 589 O O . GLN A 1 77 ? 9.763 -1.594 -1.923 1.00 94.00 77 GLN A O 1
ATOM 594 N N . LEU A 1 78 ? 7.594 -2.063 -2.279 1.00 91.62 78 LEU A N 1
ATOM 595 C CA . LEU A 1 78 ? 7.166 -0.701 -2.570 1.00 91.62 78 LEU A CA 1
ATOM 596 C C . LEU A 1 78 ? 7.502 0.264 -1.421 1.00 91.62 78 LEU A C 1
ATOM 598 O O . LEU A 1 78 ? 8.043 1.342 -1.671 1.00 91.62 78 LEU A O 1
ATOM 602 N N . LYS A 1 79 ? 7.284 -0.155 -0.163 1.00 92.12 79 LYS A N 1
ATOM 603 C CA . LYS A 1 79 ? 7.610 0.651 1.028 1.00 92.12 79 LYS A CA 1
ATOM 604 C C . LYS A 1 79 ? 9.101 0.977 1.137 1.00 92.12 79 LYS A C 1
ATOM 606 O O . LYS A 1 79 ? 9.453 2.060 1.594 1.00 92.12 79 LYS A O 1
ATOM 611 N N . ARG A 1 80 ? 9.978 0.064 0.691 1.00 90.94 80 ARG A N 1
ATOM 612 C CA . ARG A 1 80 ? 11.437 0.271 0.660 1.00 90.94 80 ARG A CA 1
ATOM 613 C C . ARG A 1 80 ? 11.815 1.261 -0.440 1.00 90.94 80 ARG A C 1
ATOM 615 O O . ARG A 1 80 ? 12.545 2.210 -0.171 1.00 90.94 80 ARG A O 1
ATOM 622 N N . ASN A 1 81 ? 11.268 1.077 -1.642 1.00 90.06 81 ASN A N 1
ATOM 623 C CA . ASN A 1 81 ? 11.557 1.921 -2.806 1.00 90.06 81 ASN A CA 1
ATOM 624 C C . ASN A 1 81 ? 11.116 3.381 -2.594 1.00 90.06 81 ASN A C 1
ATOM 626 O O . ASN A 1 81 ? 11.853 4.302 -2.934 1.00 90.06 81 ASN A O 1
ATOM 630 N N . PHE A 1 82 ? 9.934 3.588 -2.004 1.00 90.19 82 PHE A N 1
ATOM 631 C CA . PHE A 1 82 ? 9.321 4.910 -1.808 1.00 90.19 82 PHE A CA 1
ATOM 632 C C . PHE A 1 82 ? 9.389 5.422 -0.356 1.00 90.19 82 PHE A C 1
ATOM 634 O O . PHE A 1 82 ? 8.793 6.448 -0.038 1.00 90.19 82 PHE A O 1
ATOM 641 N N . LYS A 1 83 ? 10.131 4.729 0.521 1.00 92.50 83 LYS A N 1
ATOM 642 C CA . LYS A 1 83 ? 10.427 5.120 1.914 1.00 92.50 83 LYS A CA 1
ATOM 643 C C . LYS A 1 83 ? 9.188 5.520 2.740 1.00 92.50 83 LYS A C 1
ATOM 645 O O . LYS A 1 83 ? 9.199 6.539 3.428 1.00 92.50 83 LYS A O 1
ATOM 650 N N . PHE A 1 84 ? 8.124 4.715 2.688 1.00 91.44 84 PHE A N 1
ATOM 651 C CA . PHE 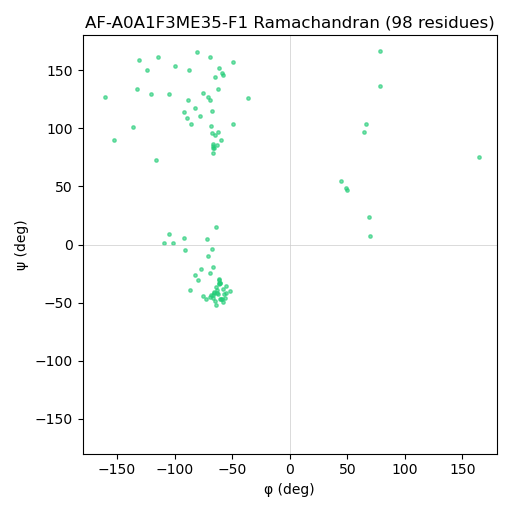A 1 84 ? 6.904 4.917 3.486 1.00 91.44 84 PHE A CA 1
ATOM 652 C C . PHE A 1 84 ? 6.682 3.800 4.521 1.00 91.44 84 PHE A C 1
ATOM 654 O O . PHE A 1 84 ? 7.237 2.707 4.408 1.00 91.44 84 PHE A O 1
ATOM 661 N N . THR A 1 85 ? 5.853 4.068 5.534 1.00 93.38 85 THR A N 1
ATOM 662 C CA . THR A 1 85 ? 5.415 3.089 6.544 1.00 93.38 85 THR A CA 1
ATOM 663 C C . THR A 1 85 ? 4.025 2.546 6.217 1.00 93.38 85 THR A C 1
ATOM 665 O O . THR A 1 85 ? 3.220 3.226 5.579 1.00 93.38 85 THR A O 1
ATOM 668 N N . PHE A 1 86 ? 3.714 1.325 6.662 1.00 92.12 86 PHE A N 1
ATOM 669 C CA . PHE A 1 86 ? 2.367 0.772 6.491 1.00 92.12 86 PHE A CA 1
ATOM 670 C C . PHE A 1 86 ? 1.316 1.577 7.262 1.00 92.12 86 PHE A C 1
ATOM 672 O O . PHE A 1 86 ? 0.263 1.848 6.709 1.00 92.12 86 PHE A O 1
ATOM 679 N N . GLU A 1 87 ? 1.650 2.086 8.446 1.00 91.56 87 GLU A N 1
ATOM 680 C CA . GLU A 1 87 ? 0.828 3.037 9.207 1.00 91.56 87 GLU A CA 1
ATOM 681 C C . GLU A 1 87 ? 0.469 4.304 8.403 1.00 91.56 87 GLU A C 1
ATOM 683 O O . GLU A 1 87 ? -0.678 4.743 8.395 1.00 91.56 87 GLU A O 1
ATOM 688 N N . LYS A 1 88 ? 1.415 4.874 7.635 1.00 91.62 88 LYS A N 1
ATOM 689 C CA . LYS A 1 88 ? 1.101 5.988 6.723 1.00 91.62 88 LYS A CA 1
ATOM 690 C C . LYS A 1 88 ? 0.118 5.546 5.635 1.00 91.62 88 LYS A C 1
ATOM 692 O O . LYS A 1 88 ? -0.763 6.317 5.264 1.00 91.62 88 LYS A O 1
ATOM 697 N N . LEU A 1 89 ? 0.272 4.330 5.108 1.00 92.31 89 LEU A N 1
ATOM 698 C CA . LEU A 1 89 ? -0.606 3.775 4.076 1.00 92.31 89 LEU A CA 1
ATOM 699 C C . LEU A 1 89 ? -2.032 3.533 4.606 1.00 92.31 89 LEU A C 1
ATOM 701 O O . LEU A 1 89 ? -2.986 3.943 3.944 1.00 92.31 89 LEU A O 1
ATOM 705 N N . THR A 1 90 ? -2.189 2.933 5.790 1.00 91.69 90 THR A N 1
ATOM 706 C CA . THR A 1 90 ? -3.498 2.711 6.432 1.00 91.69 90 THR A CA 1
ATOM 707 C C . THR A 1 90 ? -4.146 4.035 6.841 1.00 91.69 90 THR A C 1
ATOM 709 O O . THR A 1 90 ? -5.298 4.280 6.485 1.00 91.69 90 THR A O 1
ATOM 712 N N . GLY A 1 91 ? -3.384 4.968 7.419 1.00 91.19 91 GLY A N 1
ATOM 713 C CA . GLY A 1 91 ? -3.874 6.302 7.779 1.00 91.19 91 GLY A CA 1
ATOM 714 C C . GLY A 1 91 ? -4.368 7.132 6.583 1.00 91.19 91 GLY A C 1
ATOM 715 O O . GLY A 1 91 ? -5.303 7.923 6.723 1.00 91.19 91 GLY A O 1
ATOM 716 N N . ILE A 1 92 ? -3.810 6.935 5.378 1.00 91.75 92 ILE A N 1
ATOM 717 C CA . ILE A 1 92 ? -4.357 7.521 4.138 1.00 91.75 92 ILE A CA 1
ATOM 718 C C . ILE A 1 92 ? -5.736 6.923 3.809 1.00 91.75 92 ILE A C 1
ATOM 720 O O . ILE A 1 92 ? -6.635 7.664 3.404 1.00 91.75 92 ILE A O 1
ATOM 724 N N . VAL A 1 93 ? -5.914 5.608 3.982 1.00 91.50 93 VAL A N 1
ATOM 725 C CA . VAL A 1 93 ? -7.193 4.918 3.748 1.00 91.50 93 VAL A CA 1
ATOM 726 C C . VAL A 1 93 ? -8.258 5.410 4.725 1.00 91.50 93 VAL A C 1
ATOM 728 O O . VAL A 1 93 ? -9.320 5.857 4.293 1.00 91.50 93 VAL A O 1
ATOM 731 N N . GLU A 1 94 ? -7.957 5.402 6.022 1.00 89.94 94 GLU A N 1
ATOM 732 C CA . GLU A 1 94 ? -8.861 5.853 7.088 1.00 89.94 94 GLU A CA 1
ATOM 733 C C . GLU A 1 94 ? -9.288 7.311 6.870 1.00 89.94 94 GLU A C 1
ATOM 735 O O . GLU A 1 94 ? -10.479 7.620 6.807 1.00 89.94 94 GLU A O 1
ATOM 740 N N . LYS A 1 95 ? -8.328 8.210 6.614 1.00 88.94 95 LYS A N 1
ATOM 741 C CA . LYS A 1 95 ? -8.599 9.628 6.327 1.00 88.94 95 LYS A CA 1
ATOM 742 C C . LYS A 1 95 ? -9.454 9.848 5.076 1.00 88.94 95 LYS A C 1
ATOM 744 O O . LYS A 1 95 ? -10.181 10.838 5.010 1.00 88.94 95 LYS A O 1
ATOM 749 N N . ALA A 1 96 ? -9.364 8.971 4.078 1.00 87.62 96 ALA A N 1
ATOM 750 C CA . ALA A 1 96 ? -10.196 9.040 2.879 1.00 87.62 96 ALA A CA 1
ATOM 751 C C . ALA A 1 96 ? -11.611 8.479 3.102 1.00 87.62 96 ALA A C 1
ATOM 753 O O . ALA A 1 96 ? -12.553 8.953 2.467 1.00 87.62 96 ALA A O 1
ATOM 754 N N . LYS A 1 97 ? -11.771 7.501 4.003 1.00 86.00 97 LYS A N 1
ATOM 755 C CA . LYS A 1 97 ? -13.072 6.931 4.388 1.00 86.00 97 LYS A CA 1
ATOM 756 C C . LYS A 1 97 ? -13.849 7.862 5.310 1.00 86.00 97 LYS A C 1
ATOM 758 O O . LYS A 1 97 ? -15.002 8.144 5.022 1.00 86.00 97 LYS A O 1
ATOM 763 N N . ASN A 1 98 ? -13.186 8.448 6.305 1.00 80.19 98 ASN A N 1
ATOM 764 C CA . ASN A 1 98 ? -13.769 9.398 7.264 1.00 80.19 98 ASN A CA 1
ATOM 765 C C . ASN A 1 98 ? -14.089 10.788 6.662 1.00 80.19 98 ASN A C 1
ATOM 767 O O . ASN A 1 98 ? -14.433 11.718 7.387 1.00 80.19 98 ASN A O 1
ATOM 771 N N . ARG A 1 99 ? -13.913 10.961 5.344 1.00 71.25 99 ARG A N 1
ATOM 772 C CA . ARG A 1 99 ? -14.254 12.172 4.573 1.00 71.25 99 ARG A CA 1
ATOM 773 C C . ARG A 1 99 ? -15.453 11.979 3.634 1.00 71.25 99 ARG A C 1
ATOM 775 O O . ARG A 1 99 ? -15.767 12.907 2.888 1.00 71.25 99 ARG A O 1
ATOM 782 N N . LYS A 1 100 ? -16.059 10.791 3.627 1.00 54.16 100 LYS A N 1
ATOM 783 C CA . LYS A 1 100 ? -17.319 10.486 2.941 1.00 54.16 100 LYS A CA 1
ATOM 784 C C . LYS A 1 100 ? -1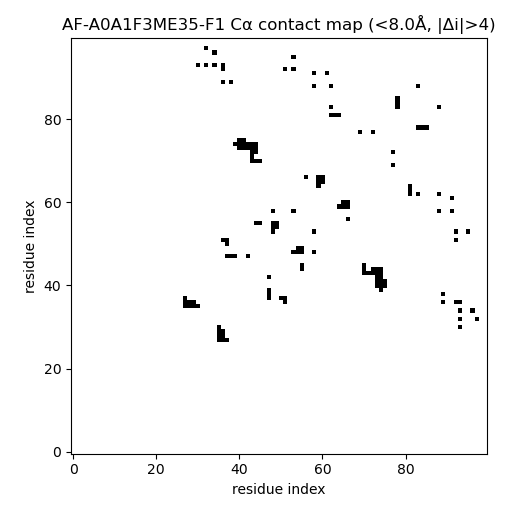8.460 10.401 3.943 1.00 54.16 100 LYS A C 1
ATOM 786 O O . LYS A 1 100 ? -19.583 10.708 3.498 1.00 54.16 100 LYS A O 1
#